Protein AF-A0A849Q604-F1 (afdb_monomer_lite)

Radius of gyration: 16.78 Å; chains: 1; bounding box: 40×23×54 Å

Sequence (88 aa):
RMNIDKGNQAGGGSDAVTIGNIAKPEDGTEDHVLLRRDNTERPIHVRTDAEGGLWVLVGTDSGFEGVTRVYYTRIVVNADPVTSTSHT

Foldseek 3Di:
DDPAQQDAAQDGGLRHDDQDDPDDDPPVDPDDDDDDTDCPVPDHDDDAPPVRDDDDDDDHHDPDPDDDDDDDPDDDDDDDDDDDDDDD

Secondary structure (DSSP, 8-state):
---S--EETTEE-SS-------PPP--S-----------TTSPPP----TTS-------------S----------------------

pLDDT: mean 88.66, std 9.75, range [45.91, 96.81]

Structure (mmCIF, N/CA/C/O backbone):
data_AF-A0A849Q604-F1
#
_entry.id   AF-A0A849Q604-F1
#
loop_
_atom_site.group_PDB
_atom_site.id
_atom_site.type_symbol
_atom_site.label_atom_id
_atom_site.label_alt_id
_atom_site.label_comp_id
_atom_site.label_asym_id
_atom_site.label_entity_id
_atom_site.label_seq_id
_atom_site.pdbx_PDB_ins_code
_atom_site.Cartn_x
_atom_site.Cartn_y
_atom_site.Cartn_z
_atom_site.occupancy
_atom_site.B_iso_or_equiv
_atom_site.auth_seq_id
_atom_site.auth_comp_id
_atom_site.auth_asym_id
_atom_site.auth_atom_id
_atom_site.pdbx_PDB_model_num
ATOM 1 N N . ARG A 1 1 ? -20.616 3.559 -6.829 1.00 66.88 1 ARG A N 1
ATOM 2 C CA . ARG A 1 1 ? -19.786 4.705 -6.386 1.00 66.88 1 ARG A CA 1
ATOM 3 C C . ARG A 1 1 ? -19.051 4.253 -5.134 1.00 66.88 1 ARG A C 1
ATOM 5 O O . ARG A 1 1 ? -19.705 3.674 -4.280 1.00 66.88 1 ARG A O 1
ATOM 12 N N . MET A 1 2 ? -17.738 4.435 -5.063 1.00 78.94 2 MET A N 1
ATOM 13 C CA . MET A 1 2 ? -16.953 4.128 -3.863 1.00 78.94 2 MET A CA 1
ATOM 14 C C . MET A 1 2 ? -17.248 5.191 -2.792 1.00 78.94 2 MET A C 1
ATOM 16 O O . MET A 1 2 ? -17.365 6.366 -3.138 1.00 78.94 2 MET A O 1
ATOM 20 N N . ASN A 1 3 ? -17.433 4.778 -1.537 1.00 85.06 3 ASN A N 1
ATOM 21 C CA . ASN A 1 3 ? -17.662 5.657 -0.378 1.00 85.06 3 ASN A CA 1
ATOM 22 C C . ASN A 1 3 ? -16.382 5.923 0.434 1.00 85.06 3 ASN A C 1
ATOM 24 O O . ASN A 1 3 ? -16.468 6.496 1.510 1.00 85.06 3 ASN A O 1
ATOM 28 N N . ILE A 1 4 ? -15.238 5.471 -0.074 1.00 88.12 4 ILE A N 1
ATOM 29 C CA . ILE A 1 4 ? -13.913 5.631 0.522 1.00 88.12 4 ILE A CA 1
ATOM 30 C C . ILE A 1 4 ? -13.202 6.735 -0.254 1.00 88.12 4 ILE A C 1
ATOM 32 O O . ILE A 1 4 ? -13.017 6.611 -1.473 1.00 88.12 4 ILE A O 1
ATOM 36 N N . ASP A 1 5 ? -12.796 7.794 0.435 1.00 90.44 5 ASP A N 1
ATOM 37 C CA . ASP A 1 5 ? -11.941 8.827 -0.132 1.00 90.44 5 ASP A CA 1
ATOM 38 C C . ASP A 1 5 ? -10.485 8.356 -0.160 1.00 90.44 5 ASP A C 1
ATOM 40 O O . ASP A 1 5 ? -9.695 8.585 0.758 1.00 90.44 5 ASP A O 1
ATOM 44 N N . LYS A 1 6 ? -10.121 7.687 -1.257 1.00 91.31 6 LYS A N 1
ATOM 45 C CA . LYS A 1 6 ? -8.733 7.288 -1.506 1.00 91.31 6 LYS A CA 1
ATOM 46 C C . LYS A 1 6 ? -7.840 8.443 -1.986 1.00 91.31 6 LYS A C 1
ATOM 48 O O . LYS A 1 6 ? -6.637 8.247 -2.137 1.00 91.31 6 LYS A O 1
ATOM 53 N N . GLY A 1 7 ? -8.427 9.591 -2.326 1.00 91.50 7 GLY A N 1
ATOM 54 C CA . GLY A 1 7 ? -7.761 10.646 -3.081 1.00 91.50 7 GLY 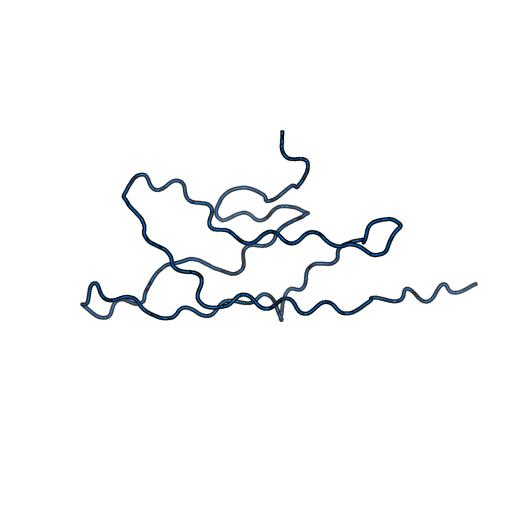A CA 1
ATOM 55 C C . GLY A 1 7 ? -7.559 10.315 -4.568 1.00 91.50 7 GLY A C 1
ATOM 56 O O . GLY A 1 7 ? -8.293 9.526 -5.181 1.00 91.50 7 GLY A O 1
ATOM 57 N N . ASN A 1 8 ? -6.561 10.951 -5.178 1.00 88.56 8 ASN A N 1
ATOM 58 C CA . ASN A 1 8 ? -6.263 10.844 -6.602 1.00 88.56 8 ASN A CA 1
ATOM 59 C C . ASN A 1 8 ? -4.752 10.779 -6.859 1.00 88.56 8 ASN A C 1
ATOM 61 O O . ASN A 1 8 ? -4.034 11.755 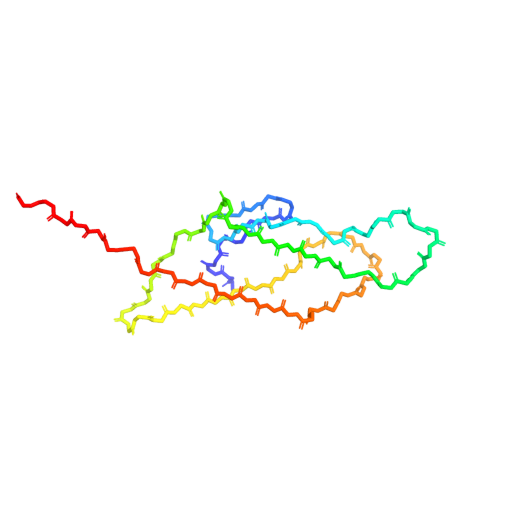-6.622 1.00 88.56 8 ASN A O 1
ATOM 65 N N . GLN A 1 9 ? -4.291 9.654 -7.412 1.00 86.69 9 GLN A N 1
ATOM 66 C CA . GLN A 1 9 ? -2.893 9.414 -7.775 1.00 86.69 9 GLN A CA 1
ATOM 67 C C . GLN A 1 9 ? -1.929 9.721 -6.614 1.00 86.69 9 GLN A C 1
ATOM 69 O O . GLN A 1 9 ? -1.905 9.008 -5.615 1.00 86.69 9 GLN A O 1
ATOM 74 N N . ALA A 1 10 ? -1.119 10.780 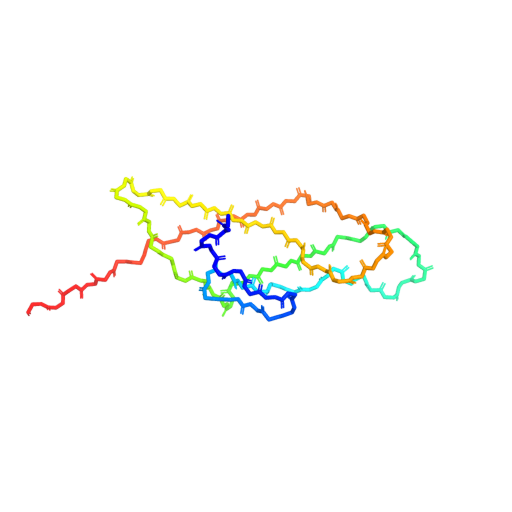-6.738 1.00 83.94 10 ALA A N 1
ATOM 75 C CA . ALA A 1 10 ? -0.140 11.167 -5.729 1.00 83.94 10 ALA A CA 1
ATOM 76 C C . ALA A 1 10 ? -0.771 11.834 -4.493 1.00 83.94 10 ALA A C 1
ATOM 78 O O . ALA A 1 10 ? -0.160 11.823 -3.424 1.00 83.94 10 ALA A O 1
ATOM 79 N N . GLY A 1 11 ? -1.974 12.400 -4.619 1.00 84.19 11 GLY A N 1
ATOM 80 C CA . GLY A 1 11 ? -2.701 13.007 -3.508 1.00 84.19 11 GLY A CA 1
ATOM 81 C C . GLY A 1 11 ? -3.536 11.968 -2.772 1.00 84.19 11 GLY A C 1
ATOM 82 O O . GLY A 1 11 ? -4.535 11.508 -3.318 1.00 84.19 11 GLY A O 1
ATOM 83 N N . GLY A 1 12 ? -3.145 11.615 -1.546 1.00 84.00 12 GLY A N 1
ATOM 84 C CA . GLY A 1 12 ? -3.973 10.789 -0.661 1.00 84.00 12 GLY A CA 1
ATOM 85 C C . GLY A 1 12 ? -5.271 11.500 -0.260 1.00 84.00 12 GLY A C 1
ATOM 86 O O . GLY A 1 12 ? -5.335 12.731 -0.279 1.00 84.00 12 GLY A O 1
ATOM 87 N N . GLY A 1 13 ? -6.298 10.720 0.075 1.00 89.25 13 GLY A N 1
ATOM 88 C CA . GLY A 1 13 ? -7.585 11.215 0.579 1.00 89.25 13 GLY A CA 1
ATOM 89 C C . GLY A 1 13 ? -7.694 11.096 2.098 1.00 89.25 13 GLY A C 1
ATOM 90 O O . GLY A 1 13 ? -6.725 10.733 2.768 1.00 89.25 13 GLY A O 1
ATOM 91 N N . SER A 1 14 ? -8.870 11.378 2.662 1.00 89.56 14 SER A N 1
ATOM 92 C CA . SER A 1 14 ? -9.084 11.226 4.111 1.00 89.56 14 SER A CA 1
ATOM 93 C C . SER A 1 14 ? -9.009 9.774 4.586 1.00 89.56 14 SER A C 1
ATOM 95 O O . SER A 1 14 ? -8.657 9.529 5.738 1.00 89.56 14 SER A O 1
ATOM 97 N N . ASP A 1 15 ? -9.313 8.823 3.698 1.00 90.19 15 ASP A N 1
ATOM 98 C CA . ASP A 1 15 ? -9.476 7.409 4.042 1.00 90.19 15 ASP A CA 1
ATOM 99 C C . ASP A 1 15 ? -8.343 6.528 3.485 1.00 90.19 15 ASP A C 1
ATOM 101 O O . ASP A 1 15 ? -8.324 5.318 3.718 1.00 90.19 15 ASP A O 1
ATOM 105 N N . ALA A 1 16 ? -7.386 7.105 2.747 1.00 90.69 16 ALA A N 1
ATOM 106 C CA . ALA A 1 16 ? -6.200 6.395 2.273 1.00 90.69 16 ALA A CA 1
ATOM 107 C C . ALA A 1 16 ? -4.979 7.309 2.155 1.00 90.69 16 ALA A C 1
ATOM 109 O O . ALA A 1 16 ? -5.070 8.452 1.709 1.00 90.69 16 ALA A O 1
ATOM 110 N N . VAL A 1 17 ? -3.804 6.760 2.467 1.00 91.50 17 VAL A N 1
ATOM 111 C CA . VAL A 1 17 ? -2.526 7.473 2.358 1.00 91.50 17 VAL A CA 1
ATOM 112 C C . VAL A 1 17 ? -1.649 6.892 1.261 1.00 91.50 17 VAL A C 1
ATOM 114 O O . VAL A 1 17 ? -1.553 5.677 1.082 1.00 91.50 17 VAL A O 1
ATOM 117 N N . THR A 1 18 ? -0.934 7.769 0.565 1.00 92.94 18 THR A N 1
ATOM 118 C CA . THR A 1 18 ? 0.106 7.371 -0.382 1.00 92.94 18 THR A CA 1
ATOM 119 C C . THR A 1 18 ? 1.363 6.953 0.381 1.00 92.94 18 THR A C 1
ATOM 121 O O . THR A 1 18 ? 2.017 7.777 1.018 1.00 92.94 18 THR A O 1
ATOM 124 N N . ILE A 1 19 ? 1.734 5.673 0.286 1.00 93.50 19 ILE A N 1
ATOM 125 C CA . ILE A 1 19 ? 2.932 5.116 0.949 1.00 93.50 19 ILE A CA 1
ATOM 126 C C . ILE A 1 19 ? 4.198 5.166 0.074 1.00 93.50 19 ILE A C 1
ATOM 128 O O . ILE A 1 19 ? 5.266 4.725 0.489 1.00 93.50 19 ILE A O 1
ATOM 132 N N . GLY A 1 20 ? 4.091 5.696 -1.148 1.00 93.56 20 GLY A N 1
ATOM 133 C CA . GLY A 1 20 ? 5.201 5.894 -2.080 1.00 93.56 20 GLY A CA 1
ATOM 134 C C . GLY A 1 20 ? 4.793 5.678 -3.536 1.00 93.56 20 GLY A C 1
ATOM 135 O O . GLY A 1 20 ? 3.612 5.701 -3.870 1.00 93.56 20 GLY A O 1
ATOM 136 N N . ASN A 1 21 ? 5.785 5.451 -4.399 1.00 93.25 21 ASN A N 1
ATOM 137 C CA . ASN A 1 21 ? 5.595 5.118 -5.812 1.00 93.25 21 ASN A CA 1
ATOM 138 C C . ASN A 1 21 ? 6.244 3.765 -6.168 1.00 93.25 21 ASN A C 1
ATOM 140 O O . ASN A 1 21 ? 7.008 3.195 -5.376 1.00 93.25 21 ASN A O 1
ATOM 144 N N . ILE A 1 22 ? 5.932 3.284 -7.374 1.00 92.94 22 ILE A N 1
ATOM 145 C CA . ILE A 1 22 ? 6.406 2.014 -7.946 1.00 92.94 22 ILE A CA 1
ATOM 146 C C . ILE A 1 22 ? 7.687 2.158 -8.787 1.00 92.94 22 ILE A C 1
ATOM 148 O O . ILE A 1 22 ? 8.049 1.226 -9.501 1.00 92.94 22 ILE A O 1
ATOM 152 N N . ALA A 1 23 ? 8.359 3.314 -8.754 1.00 91.94 23 ALA A N 1
ATOM 153 C CA . ALA A 1 23 ? 9.564 3.523 -9.548 1.00 91.94 23 ALA A CA 1
ATOM 154 C C . ALA A 1 23 ? 10.692 2.605 -9.051 1.00 91.94 23 ALA A C 1
ATOM 156 O O . ALA A 1 23 ? 11.023 2.599 -7.859 1.00 91.94 23 ALA A O 1
ATOM 157 N N . LYS A 1 24 ? 11.276 1.831 -9.972 1.00 92.62 24 LYS A N 1
ATOM 158 C CA . LYS A 1 24 ? 12.509 1.082 -9.715 1.00 92.62 24 LYS A CA 1
ATOM 159 C C . LYS A 1 24 ? 13.724 2.016 -9.781 1.00 92.62 24 LYS A C 1
ATOM 161 O O . LYS A 1 24 ? 13.667 3.013 -10.502 1.00 92.62 24 LYS A O 1
ATOM 166 N N . PRO A 1 25 ? 14.819 1.705 -9.069 1.00 93.06 25 PRO A N 1
ATOM 167 C CA . PRO A 1 25 ? 16.094 2.374 -9.277 1.00 93.06 25 PRO A CA 1
ATOM 168 C C . PRO A 1 25 ? 16.572 2.248 -10.729 1.00 93.06 25 PRO A C 1
ATOM 170 O O . PRO A 1 25 ? 16.242 1.291 -11.439 1.00 93.06 25 PRO A O 1
ATOM 173 N N . GLU A 1 26 ? 17.383 3.211 -11.154 1.00 93.75 26 GLU A N 1
ATOM 174 C CA . GLU A 1 26 ? 18.098 3.133 -12.422 1.00 93.75 26 GLU A CA 1
ATOM 175 C C . GLU A 1 26 ? 19.330 2.237 -12.242 1.00 93.75 26 GLU A C 1
ATOM 177 O O . GLU A 1 26 ? 20.381 2.667 -11.778 1.00 93.75 26 GLU A O 1
ATOM 182 N N . ASP A 1 27 ? 19.155 0.954 -12.547 1.00 94.62 27 ASP A N 1
ATOM 183 C CA . ASP A 1 27 ? 20.171 -0.097 -12.413 1.00 94.62 27 ASP A CA 1
ATOM 184 C C . ASP A 1 27 ? 20.620 -0.679 -13.767 1.00 94.62 27 ASP A C 1
ATOM 186 O O . ASP A 1 27 ? 21.394 -1.631 -13.810 1.00 94.62 27 ASP A O 1
ATOM 190 N N . GLY A 1 28 ? 20.137 -0.112 -14.879 1.00 95.38 28 GLY A N 1
ATOM 191 C CA . GLY A 1 28 ? 20.458 -0.557 -16.238 1.00 95.38 28 GLY A CA 1
ATOM 192 C C . GLY A 1 28 ? 19.772 -1.854 -16.684 1.00 95.38 28 GLY A C 1
ATOM 193 O O . GLY A 1 28 ? 20.097 -2.355 -17.758 1.00 95.38 28 GLY A O 1
ATOM 194 N N . THR A 1 29 ? 18.833 -2.398 -15.904 1.00 93.81 29 THR A N 1
ATOM 195 C CA . THR A 1 29 ? 18.121 -3.647 -16.232 1.00 93.81 29 THR A CA 1
ATOM 196 C C . THR A 1 29 ? 16.611 -3.439 -16.382 1.00 93.81 29 THR A C 1
ATOM 198 O O . THR A 1 29 ? 16.054 -2.440 -15.922 1.00 93.81 29 THR A O 1
ATOM 201 N N . GLU A 1 30 ? 15.923 -4.398 -17.001 1.00 89.94 30 GLU A N 1
ATOM 202 C CA . GLU A 1 30 ? 14.449 -4.475 -17.000 1.00 89.94 30 GLU A CA 1
ATOM 203 C C . GLU A 1 30 ? 13.912 -5.417 -15.906 1.00 89.94 30 GLU A C 1
ATOM 205 O O . GLU A 1 30 ? 12.705 -5.662 -15.809 1.00 89.94 30 GLU A O 1
ATOM 210 N N . ASP A 1 31 ? 14.804 -5.942 -15.064 1.00 94.00 31 ASP A N 1
ATOM 211 C CA . ASP A 1 31 ? 14.458 -6.917 -14.044 1.00 94.00 31 ASP A CA 1
ATOM 212 C C . ASP A 1 31 ? 13.589 -6.306 -12.943 1.00 94.00 31 ASP A C 1
ATOM 214 O O . ASP A 1 31 ? 13.577 -5.100 -12.666 1.00 94.00 31 ASP A O 1
ATOM 218 N N . HIS A 1 32 ? 12.816 -7.178 -12.299 1.00 93.12 32 HIS A N 1
ATOM 219 C CA . HIS A 1 32 ? 11.968 -6.780 -11.188 1.00 93.12 32 HIS A CA 1
ATOM 220 C C . HIS A 1 32 ? 12.821 -6.568 -9.942 1.00 93.12 32 HIS A C 1
ATOM 222 O O . HIS A 1 32 ? 13.581 -7.444 -9.534 1.00 93.12 32 HIS A O 1
ATOM 228 N N . VAL A 1 33 ? 12.623 -5.426 -9.290 1.00 95.69 33 VAL A N 1
ATOM 229 C CA . VAL A 1 33 ? 13.237 -5.119 -7.998 1.00 95.69 33 VAL A CA 1
ATOM 230 C C . VAL A 1 33 ? 12.201 -5.207 -6.886 1.00 95.69 33 VAL A C 1
ATOM 232 O O . VAL A 1 33 ? 11.033 -4.849 -7.062 1.00 95.69 33 VAL A O 1
ATOM 235 N N . LEU A 1 34 ? 12.628 -5.654 -5.706 1.00 96.00 34 LEU A N 1
ATOM 236 C CA . LEU A 1 34 ? 11.769 -5.641 -4.530 1.00 96.00 34 LEU A CA 1
ATOM 237 C C . LEU A 1 34 ? 11.726 -4.229 -3.939 1.00 96.00 34 LEU A C 1
ATOM 239 O O . LEU A 1 34 ? 12.704 -3.746 -3.372 1.00 96.00 34 LEU A O 1
ATOM 243 N N . LEU A 1 35 ? 10.563 -3.587 -4.023 1.00 96.12 35 LEU A N 1
ATOM 244 C CA . LEU A 1 35 ? 10.300 -2.319 -3.352 1.00 96.12 35 LEU A CA 1
ATOM 245 C C . LEU A 1 35 ? 9.591 -2.574 -2.021 1.00 96.12 35 LEU A C 1
ATOM 247 O O . LEU A 1 35 ? 8.554 -3.235 -1.974 1.00 96.12 35 LEU A O 1
ATOM 251 N N . ARG A 1 36 ? 10.126 -2.010 -0.934 1.00 96.06 36 ARG A N 1
ATOM 252 C CA . ARG A 1 36 ? 9.461 -1.974 0.373 1.00 96.06 36 ARG A CA 1
ATOM 253 C C . ARG A 1 36 ? 8.908 -0.575 0.619 1.00 96.06 36 ARG A C 1
ATOM 255 O O . ARG A 1 36 ? 9.605 0.415 0.388 1.00 96.06 36 ARG A O 1
ATOM 262 N N . ARG A 1 37 ? 7.649 -0.505 1.043 1.00 95.94 37 ARG A N 1
ATOM 263 C CA . ARG A 1 37 ? 6.943 0.727 1.405 1.00 95.94 37 ARG A CA 1
ATOM 264 C C . ARG A 1 37 ? 6.167 0.482 2.686 1.00 95.94 37 ARG A C 1
ATOM 266 O O . ARG A 1 37 ? 5.692 -0.633 2.905 1.00 95.94 37 ARG A O 1
ATOM 273 N N . ASP A 1 38 ? 6.036 1.519 3.491 1.00 95.12 38 ASP A N 1
ATOM 274 C CA . ASP A 1 38 ? 5.251 1.507 4.713 1.00 95.12 38 ASP A CA 1
ATOM 275 C C . ASP A 1 38 ? 4.820 2.931 5.078 1.00 95.12 38 ASP A C 1
ATOM 277 O O . ASP A 1 38 ? 5.266 3.919 4.489 1.00 95.12 38 ASP A O 1
ATOM 281 N N . ASN A 1 39 ? 3.911 3.017 6.038 1.00 93.88 39 ASN A N 1
ATOM 282 C CA . ASN A 1 39 ? 3.439 4.257 6.631 1.00 93.88 39 ASN A CA 1
ATOM 283 C C . ASN A 1 39 ? 3.680 4.269 8.146 1.00 93.88 39 ASN A C 1
ATOM 285 O O . ASN A 1 39 ? 2.901 4.873 8.876 1.00 93.88 39 ASN A O 1
ATOM 289 N N . THR A 1 40 ? 4.728 3.597 8.634 1.00 93.06 40 THR A N 1
ATOM 290 C CA . THR A 1 40 ? 4.976 3.472 10.083 1.00 93.06 40 THR A CA 1
ATOM 291 C C . THR A 1 40 ? 5.173 4.831 10.757 1.00 93.06 40 THR A C 1
ATOM 293 O O . THR A 1 40 ? 4.686 5.047 11.861 1.00 93.06 40 THR A O 1
ATOM 296 N N . GLU A 1 41 ? 5.796 5.783 10.059 1.00 91.94 41 GLU A N 1
ATOM 297 C CA . GLU A 1 41 ? 5.978 7.165 10.525 1.00 91.94 41 GLU A CA 1
ATOM 298 C C . GLU A 1 41 ? 4.735 8.054 10.329 1.00 91.94 41 GLU A C 1
ATOM 300 O O . GLU A 1 41 ? 4.684 9.178 10.825 1.00 91.94 41 GLU A O 1
ATOM 305 N N . ARG A 1 42 ? 3.734 7.586 9.571 1.00 89.31 42 ARG A N 1
ATOM 306 C CA . ARG A 1 42 ? 2.511 8.331 9.222 1.00 89.31 42 ARG A CA 1
ATOM 307 C C . ARG A 1 42 ? 1.292 7.399 9.274 1.00 89.31 42 ARG A C 1
ATOM 309 O O . ARG A 1 42 ? 0.709 7.091 8.225 1.00 89.31 42 ARG A O 1
ATOM 316 N N . PRO A 1 43 ? 0.937 6.895 10.468 1.00 90.44 43 PRO A N 1
ATOM 317 C CA . PRO A 1 43 ? -0.173 5.969 10.620 1.00 90.44 43 PRO A CA 1
ATOM 318 C C . PRO A 1 43 ? -1.497 6.633 10.240 1.00 90.44 43 PRO A C 1
ATOM 320 O O . PRO A 1 43 ? -1.667 7.847 10.358 1.00 90.44 43 PRO A O 1
ATOM 323 N N . ILE A 1 44 ? -2.447 5.813 9.798 1.00 89.00 44 ILE A N 1
ATOM 324 C CA . ILE A 1 44 ? -3.831 6.239 9.589 1.00 89.00 44 ILE A CA 1
ATOM 325 C C . ILE A 1 44 ? -4.659 5.863 10.811 1.00 89.00 44 ILE A C 1
ATOM 327 O O . ILE A 1 44 ? -4.508 4.770 11.355 1.00 89.00 44 ILE A O 1
ATOM 331 N N . HIS A 1 45 ? -5.553 6.756 11.223 1.00 90.12 45 HIS A N 1
ATOM 332 C CA . HIS A 1 45 ? -6.530 6.470 12.263 1.00 90.12 45 HIS A CA 1
ATOM 333 C C . HIS A 1 45 ? -7.877 6.200 11.610 1.00 90.12 45 HIS A C 1
ATOM 335 O O . HIS A 1 45 ? -8.416 7.048 10.904 1.00 90.12 45 HIS A O 1
ATOM 341 N N . VAL A 1 46 ? -8.412 5.010 11.856 1.00 88.94 46 VAL A N 1
ATOM 342 C CA . VAL A 1 46 ? -9.690 4.555 11.309 1.00 88.94 46 VAL A CA 1
ATOM 343 C C . VAL A 1 46 ? -10.599 4.102 12.439 1.00 88.94 46 VAL A C 1
ATOM 345 O O . VAL A 1 46 ? -10.139 3.740 13.523 1.00 88.94 46 VAL A O 1
ATOM 348 N N . ARG A 1 47 ? -11.905 4.124 12.184 1.00 89.56 47 ARG A N 1
ATOM 349 C CA . ARG A 1 47 ? -12.913 3.607 13.106 1.00 89.56 47 ARG A CA 1
ATOM 350 C C . ARG A 1 47 ? -13.430 2.277 12.571 1.00 89.56 47 ARG A C 1
ATOM 352 O O . ARG A 1 47 ? -13.769 2.185 11.394 1.00 89.56 47 ARG A O 1
ATOM 359 N N . THR A 1 48 ? -13.490 1.275 13.439 1.00 91.38 48 THR A N 1
ATOM 360 C CA . THR A 1 48 ? -14.125 -0.008 13.130 1.00 91.38 48 THR A CA 1
ATOM 361 C C . THR A 1 48 ? -15.629 0.159 12.930 1.00 91.38 48 THR A C 1
ATOM 363 O O . THR A 1 48 ? -16.230 1.134 13.396 1.00 91.38 48 THR A O 1
ATOM 366 N N . ASP A 1 49 ? -16.255 -0.825 12.293 1.00 90.81 49 ASP A N 1
ATOM 367 C CA . ASP A 1 49 ? -17.706 -0.986 12.387 1.00 90.81 49 ASP A CA 1
ATOM 368 C C . ASP A 1 49 ? -18.148 -1.382 13.817 1.00 90.81 49 ASP A C 1
ATOM 370 O O . ASP A 1 49 ? -17.347 -1.405 14.764 1.00 90.81 49 ASP A O 1
ATOM 374 N N . ALA A 1 50 ? -19.450 -1.626 13.991 1.00 92.81 50 ALA A N 1
ATOM 375 C CA . ALA A 1 50 ? -20.047 -1.948 15.286 1.00 92.81 50 ALA A CA 1
ATOM 376 C C . ALA A 1 50 ? -19.591 -3.314 15.831 1.00 92.81 50 ALA A C 1
ATOM 378 O O . ALA A 1 50 ? -19.615 -3.530 17.042 1.00 92.81 50 ALA A O 1
ATOM 379 N N . GLU A 1 51 ? -19.141 -4.207 14.953 1.00 94.56 51 GLU A N 1
ATOM 380 C CA . GLU A 1 51 ? -18.656 -5.548 15.261 1.00 94.56 51 GLU A CA 1
ATOM 381 C C . GLU A 1 51 ? -17.130 -5.590 15.467 1.00 94.56 51 GLU A C 1
ATOM 383 O O . GLU A 1 51 ? -16.575 -6.645 15.781 1.00 94.56 51 GLU A O 1
ATOM 388 N N . GLY A 1 52 ? -16.439 -4.453 15.322 1.00 89.69 52 GLY A N 1
ATOM 389 C CA . GLY A 1 52 ? -14.981 -4.366 15.435 1.00 89.69 52 GLY A CA 1
ATOM 390 C C . GLY A 1 52 ? -14.235 -4.697 14.136 1.00 89.69 52 GLY A C 1
ATOM 391 O O . GLY A 1 52 ? -13.018 -4.876 14.155 1.00 89.69 52 GLY A O 1
ATOM 392 N N . GLY A 1 53 ? -14.939 -4.778 13.009 1.00 91.50 53 GLY A N 1
ATOM 393 C CA . GLY A 1 53 ? -14.388 -5.035 11.687 1.00 91.50 53 GLY A CA 1
ATOM 394 C C . GLY A 1 53 ? -13.659 -3.834 11.084 1.00 91.50 53 GLY A C 1
ATOM 395 O O . GLY A 1 53 ? -14.014 -2.671 11.300 1.00 91.50 53 GLY A O 1
ATOM 396 N N . LEU A 1 54 ? -12.629 -4.134 10.287 1.00 90.12 54 LEU A N 1
ATOM 397 C CA . LEU A 1 54 ? -11.903 -3.185 9.443 1.00 90.12 54 LEU A CA 1
ATOM 398 C C . LEU A 1 54 ? -11.802 -3.731 8.021 1.00 90.12 54 LEU A C 1
ATOM 400 O O . LEU A 1 54 ? -11.510 -4.909 7.813 1.00 90.12 54 LEU A O 1
ATOM 404 N N . TRP A 1 55 ? -11.962 -2.841 7.046 1.00 89.44 55 TRP A N 1
ATOM 405 C CA . TRP A 1 55 ? -11.718 -3.128 5.637 1.00 89.44 55 TRP A CA 1
ATOM 406 C C . TRP A 1 55 ? -10.421 -2.454 5.208 1.00 89.44 55 TRP A C 1
ATOM 408 O O . TRP A 1 55 ? -10.237 -1.259 5.425 1.00 89.44 55 TRP A O 1
ATOM 418 N N . VAL A 1 56 ? -9.520 -3.221 4.595 1.00 91.44 56 VAL A N 1
ATOM 419 C CA . VAL A 1 56 ? -8.218 -2.725 4.140 1.00 91.44 56 VAL A CA 1
ATOM 420 C C . VAL A 1 56 ? -8.165 -2.755 2.623 1.00 91.44 56 VAL A C 1
ATOM 422 O O . VAL A 1 56 ? -8.482 -3.767 1.999 1.00 91.44 56 VAL A O 1
ATOM 425 N N . LEU A 1 57 ? -7.722 -1.646 2.036 1.00 91.88 57 LEU A N 1
ATOM 426 C CA . LEU A 1 57 ? -7.496 -1.513 0.606 1.00 91.88 57 LEU A CA 1
ATOM 427 C C . LEU A 1 57 ? -6.023 -1.202 0.369 1.00 91.88 57 LEU A C 1
ATOM 429 O O . LEU A 1 57 ? -5.465 -0.287 0.970 1.00 91.88 57 LEU A O 1
ATOM 433 N N . VAL A 1 58 ? -5.404 -1.962 -0.528 1.00 93.88 58 VAL A N 1
ATOM 434 C CA . VAL A 1 58 ? -4.036 -1.731 -0.993 1.00 93.88 58 VAL A CA 1
ATOM 435 C C . VAL A 1 58 ? -4.063 -1.775 -2.508 1.00 93.88 58 VAL A C 1
ATOM 437 O O . VAL A 1 58 ? -4.602 -2.711 -3.096 1.00 93.88 58 VAL A O 1
ATOM 440 N N . GLY A 1 59 ? -3.501 -0.754 -3.141 1.00 92.12 59 GLY A N 1
ATOM 441 C CA . GLY A 1 59 ? -3.501 -0.662 -4.589 1.00 92.12 59 GLY A CA 1
ATOM 442 C C . GLY A 1 59 ? -2.530 0.382 -5.108 1.00 92.12 59 GLY A C 1
ATOM 443 O O . GLY A 1 59 ? -1.895 1.116 -4.351 1.00 92.12 59 GLY A O 1
ATOM 444 N N . THR A 1 60 ? -2.429 0.429 -6.428 1.00 92.56 60 THR A N 1
ATOM 445 C CA . THR A 1 60 ? -1.667 1.428 -7.167 1.00 92.56 60 THR A CA 1
ATOM 446 C C . THR A 1 60 ? -2.641 2.215 -8.033 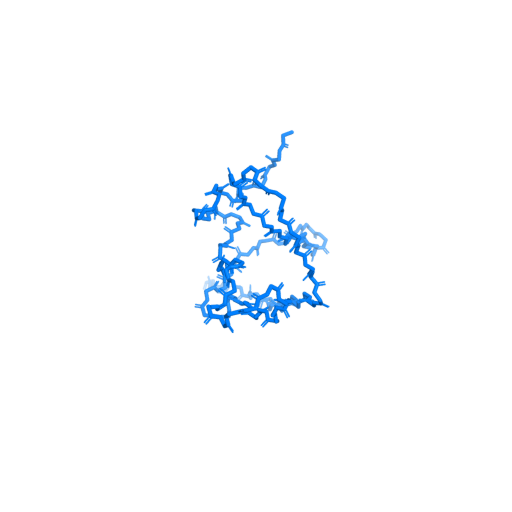1.00 92.56 60 THR A C 1
ATOM 448 O O . THR A 1 60 ? -3.468 1.625 -8.722 1.00 92.56 60 THR A O 1
ATOM 451 N N . ASP A 1 61 ? -2.539 3.540 -7.983 1.00 91.19 61 ASP A N 1
ATOM 452 C CA . ASP A 1 61 ? -3.340 4.468 -8.778 1.00 91.19 61 ASP A CA 1
ATOM 453 C C . ASP A 1 61 ? -2.412 5.222 -9.738 1.00 91.19 61 ASP A C 1
ATOM 455 O O . ASP A 1 61 ? -1.444 5.849 -9.303 1.00 91.19 61 ASP A O 1
ATOM 459 N N . SER A 1 62 ? -2.654 5.106 -11.045 1.00 86.81 62 SER A N 1
ATOM 460 C CA . SER A 1 62 ? -1.783 5.645 -12.092 1.00 86.81 62 SER A CA 1
ATOM 461 C C . SER A 1 62 ? -2.600 6.139 -13.278 1.00 86.81 62 SER A C 1
ATOM 463 O O . SER A 1 62 ? -3.530 5.473 -13.719 1.00 86.81 62 SER A O 1
ATOM 465 N N . GLY A 1 63 ? -2.217 7.300 -13.814 1.00 86.88 63 GLY A N 1
ATOM 466 C CA . GLY A 1 63 ? -2.721 7.812 -15.094 1.00 86.88 63 GLY A CA 1
ATOM 467 C C . GLY A 1 63 ? -1.829 7.461 -16.285 1.00 86.88 63 GLY A C 1
ATOM 468 O O . GLY A 1 63 ? -2.035 7.996 -17.366 1.00 86.88 63 GLY A O 1
ATOM 469 N N . PHE A 1 64 ? -0.800 6.631 -16.091 1.00 86.62 64 PHE A N 1
ATOM 470 C CA . PHE A 1 64 ? 0.070 6.194 -17.177 1.00 86.62 64 PHE A CA 1
ATOM 471 C C . PHE A 1 64 ? -0.641 5.150 -18.045 1.00 86.62 64 PHE A C 1
ATOM 473 O O . PHE A 1 64 ? -1.179 4.175 -17.527 1.00 86.62 64 PHE A O 1
ATOM 480 N N . GLU A 1 65 ? -0.617 5.343 -19.362 1.00 87.75 65 GLU A N 1
ATOM 481 C CA . GLU A 1 65 ? -1.367 4.510 -20.315 1.00 87.75 65 GLU A CA 1
ATOM 482 C C . GLU A 1 65 ? -0.583 3.278 -20.799 1.00 87.75 65 GLU A C 1
ATOM 484 O O . GLU A 1 65 ? -1.151 2.364 -21.397 1.00 87.75 65 GLU A O 1
ATOM 489 N N . GLY A 1 66 ? 0.728 3.226 -20.541 1.00 87.94 66 GLY A N 1
ATOM 490 C CA . GLY A 1 66 ? 1.564 2.083 -20.901 1.00 87.94 66 GLY A CA 1
ATOM 491 C C . GLY A 1 66 ? 1.371 0.878 -19.976 1.00 87.94 66 GLY A C 1
ATOM 492 O O . GLY A 1 66 ? 1.043 1.005 -18.793 1.00 87.94 66 GLY A O 1
ATOM 493 N N . VAL A 1 67 ? 1.628 -0.322 -20.509 1.00 87.31 67 VAL A N 1
ATOM 494 C CA . VAL A 1 67 ? 1.517 -1.574 -19.744 1.00 87.31 67 VAL A CA 1
ATOM 495 C C . VAL A 1 67 ? 2.483 -1.555 -18.565 1.00 87.31 67 VAL A C 1
ATOM 497 O O . VAL A 1 67 ? 3.698 -1.514 -18.740 1.00 87.31 67 VAL A O 1
ATOM 500 N N . THR A 1 68 ? 1.929 -1.659 -17.361 1.00 89.38 68 THR A N 1
ATOM 501 C CA . THR A 1 68 ? 2.687 -1.717 -16.111 1.00 89.38 68 THR A CA 1
ATOM 502 C C . THR A 1 68 ? 2.384 -3.038 -15.414 1.00 89.38 68 THR A C 1
ATOM 504 O O . THR A 1 68 ? 1.221 -3.385 -15.218 1.00 89.38 68 THR A O 1
ATOM 507 N N . ARG A 1 69 ? 3.423 -3.797 -15.050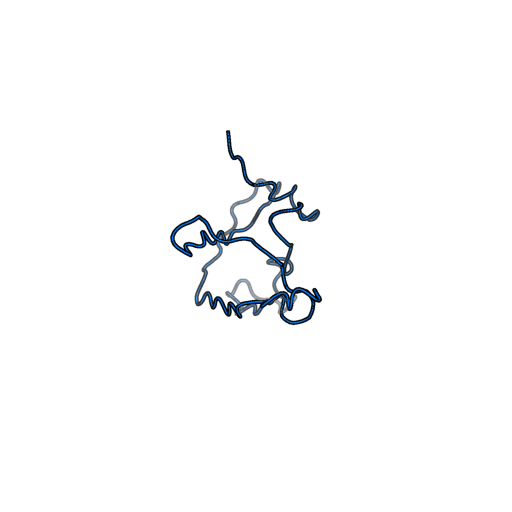 1.00 90.75 69 ARG A N 1
ATOM 508 C CA . ARG A 1 69 ? 3.289 -5.048 -14.290 1.00 90.75 69 ARG A CA 1
ATOM 509 C C . ARG A 1 69 ? 3.807 -4.827 -12.878 1.00 90.75 69 ARG A C 1
ATOM 511 O O . ARG A 1 69 ? 4.951 -4.428 -12.698 1.00 90.75 69 ARG A O 1
ATOM 518 N N . VAL A 1 70 ? 2.954 -5.083 -11.891 1.00 92.62 70 VAL A N 1
ATOM 519 C CA . VAL A 1 70 ? 3.276 -4.964 -10.466 1.00 92.62 70 VAL A CA 1
ATOM 520 C C . VAL A 1 70 ? 2.889 -6.267 -9.784 1.00 92.62 70 VAL A C 1
ATOM 522 O O . VAL A 1 70 ? 1.803 -6.792 -10.022 1.00 92.62 70 VAL A O 1
ATOM 525 N N . TYR A 1 71 ? 3.768 -6.768 -8.921 1.00 95.00 71 TYR A N 1
ATOM 526 C CA . TYR A 1 71 ? 3.522 -7.954 -8.108 1.00 95.00 71 TYR A CA 1
ATOM 527 C C . TYR A 1 71 ? 3.579 -7.564 -6.632 1.00 95.00 71 TYR A C 1
ATOM 529 O O . TYR A 1 71 ? 4.589 -7.048 -6.155 1.00 95.00 71 TYR A O 1
ATOM 537 N N . TYR A 1 72 ? 2.496 -7.821 -5.900 1.00 95.12 72 TYR A N 1
ATOM 538 C CA . TYR A 1 72 ? 2.470 -7.650 -4.450 1.00 95.12 72 TYR A CA 1
ATOM 539 C C . TYR A 1 72 ? 2.951 -8.933 -3.779 1.00 95.12 72 TYR A C 1
ATOM 541 O O . TYR A 1 72 ? 2.192 -9.883 -3.611 1.00 95.12 72 TYR A O 1
ATOM 549 N N . THR A 1 73 ? 4.223 -8.962 -3.387 1.00 96.38 73 THR A N 1
ATOM 550 C CA . THR A 1 73 ? 4.819 -10.145 -2.747 1.00 96.38 73 THR A CA 1
ATOM 551 C C . THR A 1 73 ? 4.343 -10.330 -1.308 1.00 96.38 73 THR A C 1
ATOM 553 O O . THR A 1 73 ? 4.170 -11.456 -0.845 1.00 96.38 73 THR A O 1
ATOM 556 N N . ARG A 1 74 ? 4.156 -9.230 -0.567 1.00 96.81 74 ARG A N 1
ATOM 557 C CA . ARG A 1 74 ? 3.712 -9.267 0.829 1.00 96.81 74 ARG A CA 1
ATOM 558 C C . ARG A 1 74 ? 3.013 -7.972 1.217 1.00 96.81 74 ARG A C 1
ATOM 560 O O . ARG A 1 74 ? 3.552 -6.893 0.995 1.00 96.81 74 ARG A O 1
ATOM 567 N N . ILE A 1 75 ? 1.867 -8.106 1.874 1.00 95.94 75 ILE A N 1
ATOM 568 C CA . ILE A 1 75 ? 1.154 -7.016 2.541 1.00 95.94 75 ILE A CA 1
ATOM 569 C C . ILE A 1 75 ? 1.097 -7.366 4.027 1.00 95.94 75 ILE A C 1
ATOM 571 O O . ILE A 1 75 ? 0.764 -8.494 4.387 1.00 95.94 75 ILE A O 1
ATOM 575 N N . VAL A 1 76 ? 1.475 -6.417 4.882 1.00 96.50 76 VAL A N 1
ATOM 576 C CA . VAL A 1 76 ? 1.391 -6.549 6.341 1.00 96.50 76 VAL A CA 1
ATOM 577 C C . VAL A 1 76 ? 0.548 -5.399 6.856 1.00 96.50 76 VAL A C 1
ATOM 579 O O . VAL A 1 76 ? 0.834 -4.246 6.541 1.00 96.50 76 VAL A O 1
ATOM 582 N N . VAL A 1 77 ? -0.469 -5.725 7.646 1.00 94.69 77 VAL A N 1
ATOM 583 C CA . VAL A 1 77 ? -1.306 -4.751 8.342 1.00 94.69 77 VAL A CA 1
ATOM 584 C C . VAL A 1 77 ? -1.023 -4.900 9.827 1.00 94.69 77 VAL A C 1
ATOM 586 O O . VAL A 1 77 ? -1.277 -5.960 10.395 1.00 94.69 77 VAL A O 1
ATOM 589 N N . ASN A 1 78 ? -0.489 -3.843 10.434 1.00 94.44 78 ASN A N 1
ATOM 590 C CA . ASN A 1 78 ? -0.381 -3.721 11.882 1.00 94.44 78 ASN A CA 1
ATOM 591 C C . ASN A 1 78 ? -1.469 -2.743 12.327 1.00 94.44 78 ASN A C 1
ATOM 593 O O . ASN A 1 78 ? -1.505 -1.614 11.839 1.00 94.44 78 ASN A O 1
ATOM 597 N N . ALA A 1 79 ? -2.371 -3.195 13.193 1.00 91.88 79 ALA A N 1
ATOM 598 C CA . ALA A 1 79 ? -3.467 -2.391 13.711 1.00 91.88 79 ALA A CA 1
ATOM 599 C C . ALA A 1 79 ? -3.459 -2.468 15.236 1.00 91.88 79 ALA A C 1
ATOM 601 O O . ALA A 1 79 ? -3.663 -3.540 15.806 1.00 91.88 79 ALA A O 1
ATOM 602 N N . ASP A 1 80 ? -3.238 -1.321 15.868 1.00 90.69 80 ASP A N 1
ATOM 603 C CA . ASP A 1 80 ? -3.237 -1.174 17.317 1.00 90.69 80 ASP A CA 1
ATOM 604 C C . ASP A 1 80 ? -4.520 -0.448 17.750 1.00 90.69 80 ASP A C 1
ATOM 606 O O . ASP A 1 80 ? -4.813 0.637 17.233 1.00 90.69 80 ASP A O 1
ATOM 610 N N . PRO A 1 81 ? -5.314 -1.009 18.681 1.00 87.62 81 PRO A N 1
ATOM 611 C CA . PRO A 1 81 ? -6.464 -0.308 19.233 1.00 87.62 81 PRO A CA 1
ATOM 612 C C . PRO A 1 81 ? -6.032 0.998 19.904 1.00 87.62 81 PRO A C 1
ATOM 614 O O . PRO A 1 81 ? -5.210 1.000 20.820 1.00 87.62 81 PRO A O 1
ATOM 617 N N . VAL A 1 82 ? -6.626 2.116 19.488 1.00 82.12 82 VAL A N 1
ATOM 618 C CA . VAL A 1 82 ? -6.440 3.405 20.161 1.00 82.12 82 VAL A CA 1
ATOM 619 C C . VAL A 1 82 ? -7.557 3.567 21.189 1.00 82.12 82 VAL A C 1
ATOM 621 O O . VAL A 1 82 ? -8.677 3.950 20.854 1.00 82.12 82 VAL A O 1
ATOM 624 N N . THR A 1 83 ? -7.284 3.255 22.453 1.00 74.56 83 THR A N 1
ATOM 625 C CA . THR A 1 83 ? -8.221 3.515 23.554 1.00 74.56 83 THR A CA 1
ATOM 626 C C . THR A 1 83 ? -8.224 5.004 23.890 1.00 74.56 83 THR A C 1
ATOM 628 O O . THR A 1 83 ? -7.247 5.533 24.413 1.00 74.56 83 THR A O 1
ATOM 631 N N . SER A 1 84 ? -9.333 5.697 23.618 1.00 62.28 84 SER A N 1
ATOM 632 C CA . SER A 1 84 ? -9.551 7.040 24.161 1.00 62.28 84 SER A CA 1
ATOM 633 C C . SER A 1 84 ? -9.939 6.916 25.635 1.00 62.28 84 SER A C 1
ATOM 635 O O . SER A 1 84 ? -10.993 6.375 25.967 1.00 62.28 84 SER A O 1
ATOM 637 N N . THR A 1 85 ? -9.080 7.381 26.538 1.00 54.62 85 THR A N 1
ATOM 638 C CA . THR A 1 85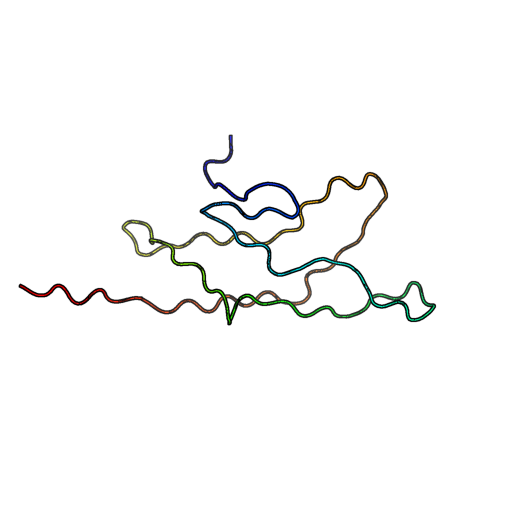 ? -9.411 7.529 27.958 1.00 54.62 85 THR A CA 1
ATOM 639 C C . THR A 1 85 ? -10.324 8.743 28.131 1.00 54.62 85 THR A C 1
ATOM 641 O O . THR A 1 85 ? -9.854 9.879 28.210 1.00 54.62 85 THR A O 1
ATOM 644 N N . SER A 1 86 ? -11.640 8.521 28.197 1.00 52.38 86 SER A N 1
ATOM 645 C CA . SER A 1 86 ? -12.587 9.560 28.615 1.00 52.38 86 SER A CA 1
ATOM 646 C C . SER A 1 86 ? -12.239 10.032 30.027 1.00 52.38 86 SER A C 1
ATOM 648 O O . SER A 1 86 ? -12.354 9.273 30.986 1.00 52.38 86 SER A O 1
ATOM 650 N N . HIS A 1 87 ? -11.817 11.289 30.156 1.00 45.91 87 HIS A N 1
ATOM 651 C CA . HIS A 1 87 ? -11.827 11.976 31.443 1.00 45.91 87 HIS A CA 1
ATOM 652 C C . HIS A 1 87 ? -13.277 12.371 31.742 1.00 45.91 87 HIS A C 1
ATOM 654 O O . HIS A 1 87 ? -13.917 13.022 30.914 1.00 45.91 87 HIS A O 1
ATOM 660 N N . THR A 1 88 ? -13.793 11.896 32.877 1.00 54.84 88 THR A N 1
ATOM 661 C CA . THR A 1 88 ? -15.060 12.346 33.478 1.00 54.84 88 THR A CA 1
ATOM 662 C C . THR A 1 88 ? -14.785 13.533 34.384 1.00 54.84 88 THR A C 1
ATOM 664 O O . THR A 1 88 ? -13.721 13.505 35.045 1.00 54.84 88 THR A O 1
#